Protein AF-A0A937PV54-F1 (afdb_monomer)

pLDDT: mean 79.78, std 15.78, range [35.41, 94.69]

Structure (mmCIF, N/CA/C/O backbone):
data_AF-A0A937PV54-F1
#
_entry.id   AF-A0A937PV54-F1
#
loop_
_atom_site.group_PDB
_atom_site.id
_atom_site.type_symbol
_atom_site.label_atom_id
_atom_site.label_alt_id
_atom_site.label_comp_id
_atom_site.label_asym_id
_atom_site.label_entity_id
_atom_site.label_seq_id
_atom_site.pdbx_PDB_ins_code
_atom_site.Cartn_x
_atom_site.Cartn_y
_atom_site.Cartn_z
_atom_site.occupancy
_atom_site.B_iso_or_equiv
_atom_site.auth_seq_id
_atom_site.auth_comp_id
_atom_site.auth_asym_id
_atom_site.auth_atom_id
_atom_site.pdbx_PDB_model_num
ATOM 1 N N . MET A 1 1 ? -0.110 -8.116 26.187 1.00 35.41 1 MET A N 1
ATOM 2 C CA . MET A 1 1 ? 0.687 -8.059 24.942 1.00 35.41 1 MET A CA 1
ATOM 3 C C . MET A 1 1 ? 0.854 -6.589 24.607 1.00 35.41 1 MET A C 1
ATOM 5 O O . MET A 1 1 ? -0.161 -5.906 24.677 1.00 35.41 1 MET A O 1
ATOM 9 N N . PRO A 1 2 ? 2.062 -6.067 24.345 1.00 41.31 2 PRO A N 1
ATOM 10 C CA . PRO A 1 2 ? 2.182 -4.689 23.884 1.00 41.31 2 PRO A CA 1
ATOM 11 C C . PRO A 1 2 ? 1.456 -4.605 22.539 1.00 41.31 2 PRO A C 1
ATOM 13 O O . PRO A 1 2 ? 1.757 -5.375 21.628 1.00 41.31 2 PRO A O 1
ATOM 16 N N . SER A 1 3 ? 0.428 -3.763 22.457 1.00 57.25 3 SER A N 1
ATOM 17 C CA . SER A 1 3 ? -0.265 -3.485 21.205 1.00 57.25 3 SER A CA 1
ATOM 18 C C . SER A 1 3 ? 0.760 -2.910 20.238 1.00 57.25 3 SER A C 1
ATOM 20 O O . SER A 1 3 ? 1.323 -1.847 20.495 1.00 57.25 3 SER A O 1
ATOM 22 N N . GLU A 1 4 ? 1.056 -3.639 19.165 1.00 65.62 4 GLU A N 1
ATOM 23 C CA . GLU A 1 4 ? 1.855 -3.104 18.070 1.00 65.62 4 GLU A CA 1
ATOM 24 C C . GLU A 1 4 ? 1.225 -1.779 17.612 1.00 65.62 4 GLU A C 1
ATOM 26 O O . GLU A 1 4 ? 0.003 -1.696 17.475 1.00 65.62 4 GLU A O 1
ATOM 31 N N . SER A 1 5 ? 2.039 -0.728 17.449 1.00 80.50 5 SER A N 1
ATOM 32 C CA . SER A 1 5 ? 1.536 0.594 17.053 1.00 80.50 5 SER A CA 1
ATOM 33 C C . SER A 1 5 ? 0.730 0.473 15.758 1.00 80.50 5 SER A C 1
ATOM 35 O O . SER A 1 5 ? 1.174 -0.187 14.814 1.00 80.50 5 SER A O 1
ATOM 37 N N . ALA A 1 6 ? -0.434 1.126 15.689 1.00 83.50 6 ALA A N 1
ATOM 38 C CA . ALA A 1 6 ? -1.304 1.090 14.512 1.00 83.50 6 ALA A CA 1
ATOM 39 C C . ALA A 1 6 ? -0.554 1.491 13.225 1.00 83.50 6 ALA A C 1
ATOM 41 O O . ALA A 1 6 ? -0.756 0.898 12.169 1.00 83.50 6 ALA A O 1
ATOM 42 N N . SER A 1 7 ? 0.396 2.422 13.341 1.00 83.81 7 SER A N 1
ATOM 43 C CA . SER A 1 7 ? 1.302 2.838 12.265 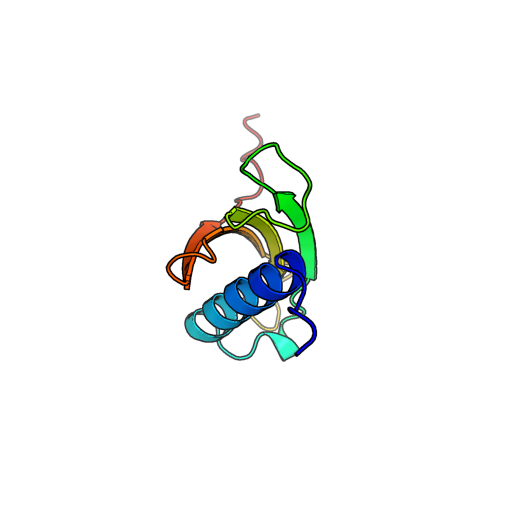1.00 83.81 7 SER A CA 1
ATOM 44 C C . SER A 1 7 ? 2.132 1.678 11.682 1.00 83.81 7 SER A C 1
ATOM 46 O O . SER A 1 7 ? 2.211 1.509 10.464 1.00 83.81 7 SER A O 1
ATOM 48 N N . ILE A 1 8 ? 2.695 0.823 12.543 1.00 87.44 8 ILE A N 1
ATOM 49 C CA . ILE A 1 8 ? 3.473 -0.362 12.152 1.00 87.44 8 ILE A CA 1
ATOM 50 C C . ILE A 1 8 ? 2.553 -1.392 11.495 1.00 87.44 8 ILE A C 1
ATOM 52 O O . ILE A 1 8 ? 2.908 -1.963 10.462 1.00 87.44 8 ILE A O 1
ATOM 56 N N . GLY A 1 9 ? 1.356 -1.592 12.055 1.00 88.38 9 GLY A N 1
ATOM 57 C CA . GLY A 1 9 ? 0.331 -2.448 11.459 1.00 88.38 9 GLY A CA 1
ATOM 58 C C . GLY A 1 9 ? -0.033 -2.007 10.039 1.00 88.38 9 GLY A C 1
ATOM 59 O O . GLY A 1 9 ? -0.100 -2.838 9.133 1.00 88.38 9 GLY A O 1
ATOM 60 N N . ALA A 1 10 ? -0.178 -0.697 9.814 1.00 89.44 10 ALA A N 1
ATOM 61 C CA . ALA A 1 10 ? -0.491 -0.145 8.500 1.00 89.44 10 ALA A CA 1
ATOM 62 C C . ALA A 1 10 ? 0.629 -0.373 7.478 1.00 89.44 10 ALA A C 1
ATOM 64 O O . ALA A 1 10 ? 0.355 -0.821 6.363 1.00 89.44 10 ALA A O 1
ATOM 65 N N . ILE A 1 11 ? 1.888 -0.132 7.863 1.00 90.44 11 ILE A N 1
ATOM 66 C CA . ILE A 1 11 ? 3.048 -0.389 6.997 1.00 90.44 11 ILE A CA 1
ATOM 67 C C . ILE A 1 11 ? 3.130 -1.872 6.628 1.00 90.44 11 ILE A C 1
ATOM 69 O O . ILE A 1 11 ? 3.326 -2.204 5.458 1.00 90.44 11 ILE A O 1
ATOM 73 N N . LYS A 1 12 ? 2.975 -2.772 7.609 1.00 91.25 12 LYS A N 1
ATOM 74 C CA . LYS A 1 12 ? 3.036 -4.219 7.372 1.00 91.25 12 LYS A CA 1
ATOM 75 C C . LYS A 1 12 ? 1.951 -4.670 6.410 1.00 91.25 12 LYS A C 1
ATOM 77 O O . LYS A 1 12 ? 2.260 -5.362 5.446 1.00 91.25 12 LYS A O 1
ATOM 82 N N . LEU A 1 13 ? 0.710 -4.249 6.643 1.00 92.12 13 LEU A N 1
ATOM 83 C CA . LEU A 1 13 ? -0.411 -4.638 5.799 1.00 92.12 13 LEU A CA 1
ATOM 84 C C . LEU A 1 13 ? -0.246 -4.109 4.367 1.00 92.12 13 LEU A C 1
ATOM 86 O O . LEU A 1 13 ? -0.407 -4.877 3.420 1.00 92.12 13 LEU A O 1
ATOM 90 N N . ALA A 1 14 ? 0.157 -2.844 4.199 1.00 92.25 14 ALA A N 1
ATOM 91 C CA . ALA A 1 14 ? 0.471 -2.292 2.881 1.00 92.25 14 ALA A CA 1
ATOM 92 C C . ALA A 1 14 ? 1.556 -3.121 2.180 1.00 92.25 14 ALA A C 1
ATOM 94 O O . ALA A 1 14 ? 1.353 -3.585 1.058 1.00 92.25 14 ALA A O 1
ATOM 95 N N . ARG A 1 15 ? 2.678 -3.378 2.864 1.00 90.50 15 ARG A N 1
ATOM 96 C CA . ARG A 1 15 ? 3.787 -4.171 2.325 1.00 90.50 15 ARG A CA 1
ATOM 97 C C . ARG A 1 15 ? 3.347 -5.574 1.911 1.00 90.50 15 ARG A C 1
ATOM 99 O O . ARG A 1 15 ? 3.675 -5.992 0.808 1.00 90.50 15 ARG A O 1
ATOM 106 N N . THR A 1 16 ? 2.587 -6.279 2.749 1.00 90.69 16 THR A N 1
ATOM 107 C CA . THR A 1 16 ? 2.083 -7.624 2.438 1.00 90.69 16 THR A CA 1
ATOM 108 C C . THR A 1 16 ? 1.219 -7.630 1.179 1.00 90.69 16 THR A C 1
ATOM 110 O O . THR A 1 16 ? 1.365 -8.524 0.349 1.00 90.69 16 THR A O 1
ATOM 113 N N . VAL A 1 17 ? 0.355 -6.628 0.991 1.00 90.25 17 VAL A N 1
ATOM 114 C CA . VAL A 1 17 ? -0.473 -6.533 -0.222 1.00 90.25 17 VAL A CA 1
ATOM 115 C C . VAL A 1 17 ? 0.384 -6.257 -1.458 1.00 90.25 17 VAL A C 1
ATOM 117 O O . VAL A 1 17 ? 0.196 -6.910 -2.482 1.00 90.25 17 VAL A O 1
ATOM 120 N N . PHE A 1 18 ? 1.361 -5.353 -1.381 1.00 88.88 18 PHE A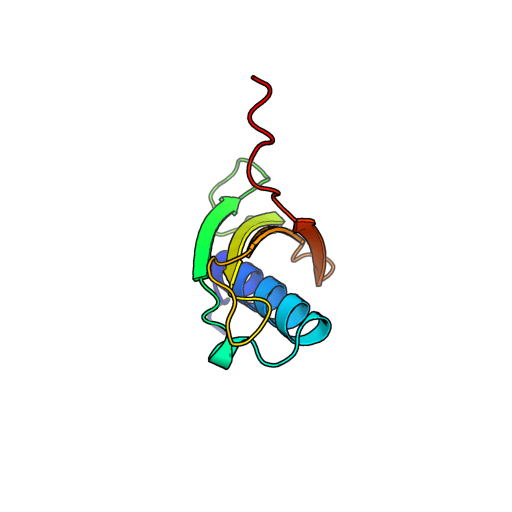 N 1
ATOM 121 C CA . PHE A 1 18 ? 2.266 -5.129 -2.511 1.00 88.88 18 PHE A CA 1
ATOM 122 C C . PHE A 1 18 ? 3.131 -6.359 -2.818 1.00 88.88 18 PHE A C 1
ATOM 124 O O . PHE A 1 18 ? 3.339 -6.665 -3.989 1.00 88.88 18 PHE A O 1
ATOM 131 N N . GLU A 1 19 ? 3.584 -7.100 -1.800 1.00 87.75 19 GLU A N 1
ATOM 132 C CA . GLU A 1 19 ? 4.330 -8.352 -1.982 1.00 87.75 19 GLU A CA 1
ATOM 133 C C . GLU A 1 19 ? 3.464 -9.436 -2.634 1.00 87.75 19 GLU A C 1
ATOM 135 O O . GLU A 1 19 ? 3.949 -10.217 -3.451 1.00 87.75 19 GLU A O 1
ATOM 140 N N . TYR A 1 20 ? 2.166 -9.453 -2.330 1.00 87.38 20 TYR A N 1
ATOM 141 C CA . TYR A 1 20 ? 1.206 -10.341 -2.977 1.00 87.38 20 TYR A CA 1
ATOM 142 C C . TYR A 1 20 ? 0.979 -9.989 -4.457 1.00 87.38 20 TYR A C 1
ATOM 144 O O . TYR A 1 20 ? 0.888 -10.885 -5.291 1.00 87.38 20 TYR A O 1
ATOM 152 N N . ILE A 1 21 ? 0.908 -8.697 -4.798 1.00 85.25 21 ILE A N 1
ATOM 153 C CA . ILE A 1 21 ? 0.639 -8.237 -6.173 1.00 85.25 21 ILE A CA 1
ATOM 154 C C . ILE A 1 21 ? 1.889 -8.330 -7.061 1.00 85.25 21 ILE A C 1
ATOM 156 O O . ILE A 1 21 ? 1.793 -8.748 -8.214 1.00 85.25 21 ILE A O 1
ATOM 160 N N . HIS A 1 22 ? 3.053 -7.931 -6.545 1.00 81.44 22 HIS A N 1
ATOM 161 C CA . HIS A 1 22 ? 4.281 -7.754 -7.331 1.00 81.44 22 HIS A CA 1
ATOM 162 C C . HIS A 1 22 ? 5.358 -8.815 -7.053 1.00 81.44 22 HIS A C 1
ATOM 164 O O . HIS A 1 22 ? 6.405 -8.812 -7.700 1.00 81.44 22 HIS A O 1
ATOM 170 N N . GLY A 1 23 ? 5.124 -9.733 -6.112 1.00 79.31 23 GLY A N 1
ATOM 171 C CA . GLY A 1 23 ? 6.133 -10.682 -5.643 1.00 79.31 23 GLY A CA 1
ATOM 172 C C . GLY A 1 23 ? 7.060 -10.077 -4.582 1.00 79.31 23 GLY A C 1
ATOM 173 O O . GLY A 1 23 ? 6.789 -9.026 -4.011 1.00 79.31 23 GLY A O 1
ATOM 174 N N . ASN A 1 24 ? 8.170 -10.754 -4.272 1.00 75.19 24 ASN A N 1
ATOM 175 C CA . ASN A 1 24 ? 9.026 -10.391 -3.137 1.00 75.19 24 ASN A CA 1
ATOM 176 C C . ASN A 1 24 ? 9.656 -8.985 -3.278 1.00 75.19 24 ASN A C 1
ATOM 178 O O . ASN A 1 24 ? 10.691 -8.804 -3.926 1.00 75.19 24 ASN A O 1
ATOM 182 N N . LEU A 1 25 ? 9.069 -8.005 -2.586 1.00 69.62 25 LEU A N 1
ATOM 183 C CA . LEU A 1 25 ? 9.513 -6.612 -2.574 1.00 69.62 25 LEU A CA 1
ATOM 184 C C . LEU A 1 25 ? 10.841 -6.381 -1.838 1.00 69.62 25 LEU A C 1
ATOM 186 O O . LEU A 1 25 ? 11.441 -5.315 -1.988 1.00 69.62 25 LEU A O 1
ATOM 190 N N . GLY A 1 26 ? 11.326 -7.352 -1.054 1.00 61.28 26 GLY A N 1
ATOM 191 C CA . GLY A 1 26 ? 12.626 -7.263 -0.381 1.00 61.28 26 GLY A CA 1
ATOM 192 C C . GLY A 1 26 ? 13.785 -7.089 -1.366 1.00 61.28 26 GLY A C 1
ATOM 193 O O . GLY A 1 26 ? 14.776 -6.438 -1.047 1.00 61.28 26 GLY A O 1
ATOM 194 N N . VAL A 1 27 ? 13.625 -7.592 -2.593 1.00 60.44 27 VAL A N 1
ATOM 195 C CA . VAL A 1 27 ? 14.570 -7.389 -3.703 1.00 60.44 27 VAL A CA 1
ATOM 196 C C . VAL A 1 27 ? 14.330 -6.048 -4.413 1.00 60.44 27 VAL A C 1
ATOM 198 O O . VAL A 1 27 ? 15.254 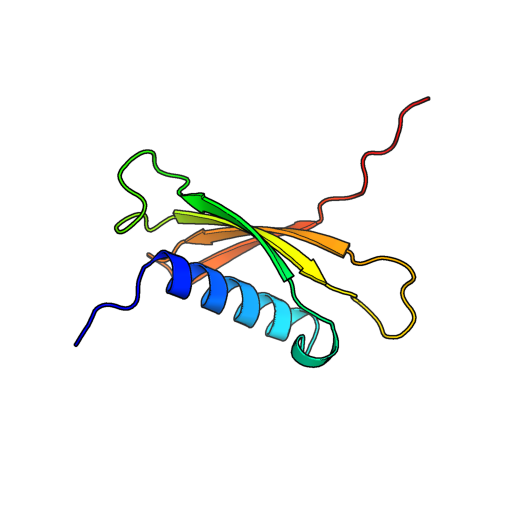-5.454 -4.965 1.00 60.44 27 VAL A O 1
ATOM 201 N N . LEU A 1 28 ? 13.099 -5.537 -4.362 1.00 64.19 28 LEU A N 1
ATOM 202 C CA . LEU A 1 28 ? 12.620 -4.385 -5.130 1.00 64.19 28 LEU A CA 1
ATOM 203 C C . LEU A 1 28 ? 12.751 -3.037 -4.397 1.00 64.19 28 LEU A C 1
ATOM 205 O O . LEU A 1 28 ? 12.312 -2.010 -4.916 1.00 64.19 28 LEU A O 1
ATOM 209 N N . LYS A 1 29 ? 13.403 -3.028 -3.223 1.00 77.06 29 LYS A N 1
ATOM 210 C CA . LYS A 1 29 ? 13.686 -1.836 -2.398 1.00 77.06 29 LYS A CA 1
ATOM 211 C C . LYS A 1 29 ? 12.424 -1.033 -2.060 1.00 77.06 29 LYS A C 1
ATOM 213 O O . LYS A 1 29 ? 12.313 0.136 -2.415 1.00 77.06 29 LYS A O 1
ATOM 218 N N . PHE A 1 30 ? 11.480 -1.675 -1.375 1.00 84.25 30 PHE A N 1
ATOM 219 C CA . PHE A 1 30 ? 10.284 -1.005 -0.869 1.00 84.25 30 PHE A CA 1
ATOM 220 C C . PHE A 1 30 ? 10.626 0.057 0.178 1.00 84.25 30 PHE A C 1
ATOM 222 O O . PHE A 1 30 ? 11.102 -0.267 1.268 1.00 84.25 30 PHE A O 1
ATOM 229 N N . ASN A 1 31 ? 10.332 1.310 -0.152 1.00 89.25 31 ASN A N 1
ATOM 230 C CA . ASN A 1 31 ? 10.512 2.469 0.705 1.00 89.25 31 ASN A CA 1
ATOM 231 C C . ASN A 1 31 ? 9.152 3.036 1.108 1.00 89.25 31 ASN A C 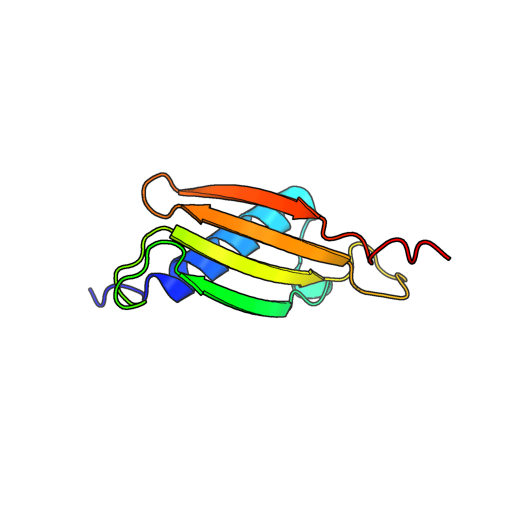1
ATOM 233 O O . ASN A 1 31 ? 8.243 3.138 0.286 1.00 89.25 31 ASN A O 1
ATOM 237 N N . VAL A 1 32 ? 9.025 3.430 2.374 1.00 90.75 32 VAL A N 1
ATOM 238 C CA . VAL A 1 32 ? 7.892 4.222 2.864 1.00 90.75 32 VAL A CA 1
ATOM 239 C C . VAL A 1 32 ? 8.326 5.683 2.852 1.00 90.75 32 VAL A C 1
ATOM 241 O O . VAL A 1 32 ? 9.248 6.050 3.575 1.00 90.75 32 VAL A O 1
ATOM 244 N N . ASP A 1 33 ? 7.677 6.490 2.019 1.00 90.81 33 ASP A N 1
ATOM 245 C CA . ASP A 1 33 ? 7.999 7.903 1.808 1.00 90.81 33 ASP A CA 1
ATOM 246 C C . ASP A 1 33 ? 7.206 8.815 2.762 1.00 90.81 33 ASP A C 1
ATOM 248 O O . ASP A 1 33 ? 7.748 9.774 3.306 1.00 90.81 33 ASP A O 1
ATOM 252 N N . GLU A 1 34 ? 5.924 8.511 2.991 1.00 91.69 34 GLU A N 1
ATOM 253 C CA . GLU A 1 34 ? 5.041 9.264 3.893 1.00 91.69 34 GLU A CA 1
ATOM 254 C C . GLU A 1 34 ? 4.090 8.307 4.617 1.00 91.69 34 GLU A C 1
ATOM 256 O O . GLU A 1 34 ? 3.599 7.334 4.038 1.00 91.69 34 GLU A O 1
ATOM 261 N N . LEU A 1 35 ? 3.798 8.604 5.883 1.00 90.75 35 LEU A N 1
ATOM 262 C CA . LEU A 1 35 ? 2.825 7.877 6.685 1.00 90.75 35 LEU A CA 1
ATOM 263 C C . LEU A 1 35 ? 1.951 8.871 7.452 1.00 90.75 35 LEU A C 1
ATOM 265 O O . LEU A 1 35 ? 2.436 9.565 8.344 1.00 90.75 35 LEU A O 1
ATOM 269 N N . THR A 1 36 ? 0.661 8.913 7.125 1.00 90.38 36 THR A N 1
ATOM 270 C CA . THR A 1 36 ? -0.266 9.921 7.662 1.00 90.38 36 THR A CA 1
ATOM 271 C C . THR A 1 36 ? -1.546 9.260 8.171 1.00 90.38 36 THR A C 1
ATOM 273 O O . THR A 1 36 ? -2.170 8.503 7.421 1.00 90.38 36 THR A O 1
ATOM 276 N N . PRO A 1 37 ? -1.997 9.542 9.405 1.00 89.25 37 PRO A N 1
ATOM 277 C CA . PRO A 1 37 ? -3.328 9.136 9.844 1.00 89.25 37 PRO A CA 1
ATOM 278 C C . PRO A 1 37 ? -4.400 9.933 9.079 1.00 89.25 37 PRO A C 1
ATOM 280 O O . PRO A 1 37 ? -4.262 11.138 8.884 1.00 89.25 37 PRO A O 1
ATOM 283 N N . ILE A 1 38 ? -5.468 9.268 8.625 1.00 85.12 38 ILE A N 1
ATOM 284 C CA . ILE A 1 38 ? -6.544 9.908 7.835 1.00 85.12 38 ILE A CA 1
ATOM 285 C C . ILE A 1 38 ? -7.615 10.528 8.741 1.00 85.12 38 ILE A C 1
ATOM 287 O O . ILE A 1 38 ? -8.221 11.540 8.394 1.00 85.12 38 ILE A O 1
ATOM 291 N N . ASN A 1 39 ? -7.850 9.935 9.910 1.00 69.12 39 ASN A N 1
ATOM 292 C CA . ASN A 1 39 ? -8.820 10.445 10.873 1.00 69.12 39 ASN A CA 1
ATOM 293 C C . ASN A 1 39 ? -8.068 11.303 11.897 1.00 69.12 39 ASN A C 1
ATOM 295 O O . ASN A 1 39 ? -7.177 10.785 12.566 1.00 69.12 39 ASN A O 1
ATOM 299 N N . GLY A 1 40 ? -8.404 12.593 11.956 1.00 53.47 40 GLY A N 1
ATOM 300 C CA . GLY A 1 40 ? -7.643 13.689 12.568 1.00 53.47 40 GLY A CA 1
ATOM 301 C C . GLY A 1 40 ? -7.451 13.701 14.089 1.00 53.47 40 GLY A C 1
ATOM 302 O O . GLY A 1 40 ? -7.309 14.787 14.633 1.00 53.47 40 GLY A O 1
ATOM 303 N N . ASP A 1 41 ? -7.389 12.549 14.756 1.00 55.09 41 ASP A N 1
ATOM 304 C CA . ASP A 1 41 ? -7.009 12.448 16.168 1.00 55.09 41 ASP A CA 1
ATOM 305 C C . ASP A 1 41 ? -5.761 11.571 16.337 1.00 55.09 41 ASP A C 1
ATOM 307 O O . ASP A 1 41 ? -5.508 10.657 15.549 1.00 55.09 41 ASP A O 1
ATOM 311 N N . SER A 1 42 ? -4.960 11.930 17.347 1.00 56.25 42 SER A N 1
ATOM 312 C CA . SER A 1 42 ? -3.665 11.366 17.766 1.00 56.25 42 SER A CA 1
ATOM 313 C C . SER A 1 42 ? -3.283 10.033 17.106 1.00 56.25 42 SER A C 1
ATOM 315 O O . SER A 1 42 ? -3.894 8.995 17.364 1.00 56.25 42 SER A O 1
ATOM 317 N N . GLY A 1 43 ? -2.223 10.065 16.289 1.00 57.38 43 GLY A N 1
ATOM 318 C CA . GLY A 1 43 ? -1.764 8.988 15.401 1.00 57.38 43 GLY A CA 1
ATOM 319 C C . GLY A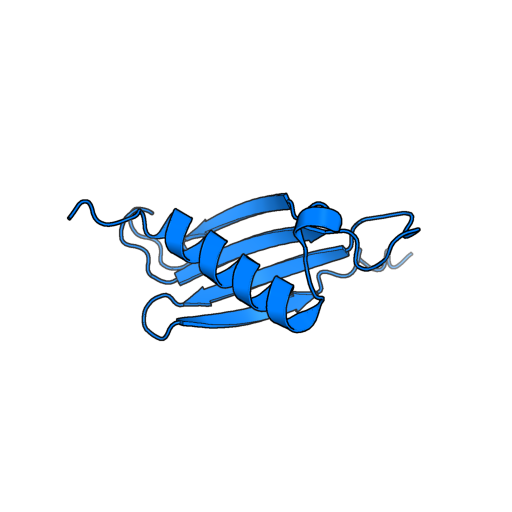 1 43 ? -1.387 7.639 16.031 1.00 57.38 43 GLY A C 1
ATOM 320 O O . GLY A 1 43 ? -0.828 6.805 15.332 1.00 57.38 43 GLY A O 1
ATOM 321 N N . GLU A 1 44 ? -1.684 7.376 17.301 1.00 61.00 44 GLU A N 1
ATOM 322 C CA . GLU A 1 44 ? -1.499 6.055 17.917 1.00 61.00 44 GLU A CA 1
ATOM 323 C C . GLU A 1 44 ? -2.751 5.168 17.823 1.00 61.00 44 GLU A C 1
ATOM 325 O O . GLU A 1 44 ? -2.621 3.952 17.688 1.00 61.00 44 GLU A O 1
ATOM 330 N N . GLU A 1 45 ? -3.953 5.756 17.796 1.00 64.88 45 GL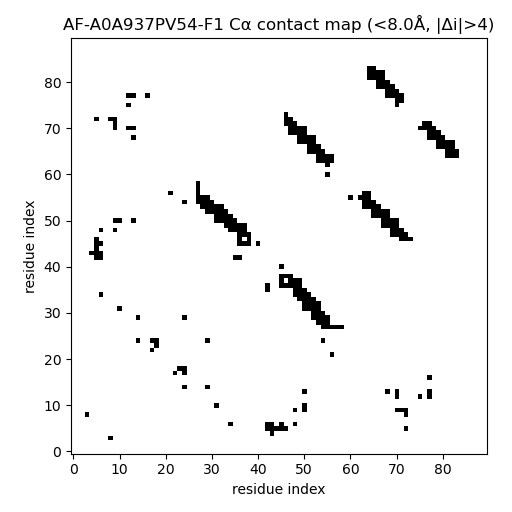U A N 1
ATOM 331 C CA . GLU A 1 45 ? -5.226 5.014 17.716 1.00 64.88 45 GLU A CA 1
ATOM 332 C C . GLU A 1 45 ? -5.871 5.045 16.327 1.00 64.88 45 GLU A C 1
ATOM 334 O O . GLU A 1 45 ? -6.896 4.396 16.088 1.00 64.88 45 GLU A O 1
ATOM 339 N N . SER A 1 46 ? -5.288 5.794 15.386 1.00 74.75 46 SER A N 1
ATOM 340 C CA . SER A 1 46 ? -5.850 5.895 14.045 1.00 74.75 46 SER A CA 1
ATOM 341 C C . SER A 1 46 ? -5.881 4.519 13.389 1.00 74.75 46 SER A C 1
ATOM 343 O O . SER A 1 46 ? -4.871 3.827 13.276 1.00 74.75 46 SER A O 1
ATOM 345 N N . LYS A 1 47 ? -7.063 4.106 12.940 1.00 83.69 47 LYS A N 1
ATOM 346 C CA . LYS A 1 47 ? -7.257 2.825 12.247 1.00 83.69 47 LYS A CA 1
ATOM 347 C C . LYS A 1 47 ? -7.237 2.971 10.732 1.00 83.69 47 LYS A C 1
ATOM 349 O O . LYS A 1 47 ? -7.404 1.984 10.025 1.00 83.69 47 LYS A O 1
ATOM 354 N N . ARG A 1 48 ? -7.064 4.194 10.227 1.00 90.00 48 ARG A N 1
ATOM 355 C CA . ARG A 1 48 ? -7.004 4.493 8.797 1.00 90.00 48 ARG A CA 1
ATOM 356 C C . ARG A 1 48 ? -5.754 5.298 8.502 1.00 90.00 48 ARG A C 1
ATOM 358 O O . ARG A 1 48 ? -5.572 6.379 9.057 1.00 90.00 48 ARG A O 1
ATOM 365 N N . TRP A 1 49 ? -4.931 4.778 7.609 1.00 91.75 49 TRP A N 1
ATOM 366 C CA . TRP A 1 49 ? -3.623 5.335 7.299 1.00 91.75 49 TRP A CA 1
ATOM 367 C C . TRP A 1 49 ? -3.469 5.525 5.805 1.00 91.75 49 TRP A C 1
ATOM 369 O O . TRP A 1 49 ? -3.867 4.674 5.016 1.00 91.75 49 TRP A O 1
ATOM 379 N N . LYS A 1 50 ? -2.856 6.638 5.428 1.00 93.19 50 LYS A N 1
ATOM 380 C CA . LYS A 1 50 ? -2.314 6.861 4.097 1.00 93.19 50 LYS A CA 1
ATOM 381 C C . LYS A 1 50 ? -0.827 6.533 4.158 1.00 93.19 50 LYS A C 1
ATOM 383 O O . LYS A 1 50 ? -0.097 7.137 4.941 1.00 93.19 50 LYS A O 1
ATOM 388 N N . VAL A 1 51 ? -0.399 5.576 3.349 1.00 93.69 51 VAL A N 1
ATOM 389 C CA . VAL A 1 51 ? 0.999 5.182 3.182 1.00 93.69 51 VAL A CA 1
ATOM 390 C C . VAL A 1 51 ? 1.408 5.563 1.767 1.00 93.69 51 VAL A C 1
ATOM 392 O O . VAL A 1 51 ? 0.882 5.009 0.804 1.00 93.69 51 VAL A O 1
ATOM 395 N N . ILE A 1 52 ? 2.335 6.503 1.627 1.00 94.38 52 ILE A N 1
ATOM 396 C CA . ILE A 1 52 ? 2.992 6.763 0.347 1.00 94.38 52 ILE A CA 1
ATOM 397 C C . ILE A 1 52 ? 4.251 5.911 0.323 1.00 94.38 52 ILE A C 1
ATOM 399 O O . ILE A 1 52 ? 5.054 5.962 1.254 1.00 94.38 52 ILE A O 1
ATOM 403 N N . CYS A 1 53 ? 4.399 5.091 -0.707 1.00 92.19 53 CYS A N 1
ATOM 404 C CA . CYS A 1 53 ? 5.527 4.183 -0.837 1.00 92.19 53 CYS A CA 1
ATOM 405 C C . CYS A 1 53 ? 6.049 4.135 -2.266 1.00 92.19 53 CYS A C 1
ATOM 407 O O . CYS A 1 53 ? 5.331 4.429 -3.226 1.00 92.19 53 CYS A O 1
ATOM 409 N N . SER A 1 54 ? 7.308 3.740 -2.396 1.00 91.12 54 SER A N 1
ATOM 410 C CA . SER A 1 54 ? 7.983 3.613 -3.675 1.00 91.12 54 SER A CA 1
ATOM 411 C C . SER A 1 54 ? 8.814 2.341 -3.742 1.00 91.12 54 SER A C 1
ATOM 413 O O . SER A 1 54 ? 9.441 1.931 -2.767 1.00 91.12 54 SER A O 1
ATOM 415 N N . PHE A 1 55 ? 8.792 1.676 -4.895 1.00 87.50 55 PHE A N 1
ATOM 416 C CA . PHE A 1 55 ? 9.612 0.492 -5.153 1.00 87.50 55 PHE A CA 1
ATOM 417 C C . PHE A 1 55 ? 9.867 0.321 -6.653 1.00 87.50 55 PHE A C 1
ATOM 419 O O . PHE A 1 55 ? 9.144 0.859 -7.494 1.00 87.50 55 PHE A O 1
ATOM 426 N N . PHE A 1 56 ? 10.909 -0.428 -7.004 1.00 84.88 56 PHE A N 1
ATOM 427 C CA . PHE A 1 56 ? 11.199 -0.767 -8.396 1.00 84.88 56 PHE A CA 1
ATOM 428 C C . PHE A 1 56 ? 10.313 -1.936 -8.822 1.00 84.88 56 PHE A C 1
ATOM 430 O O . PHE A 1 56 ? 10.413 -3.011 -8.255 1.00 84.88 56 PHE A O 1
ATOM 437 N N . GLU A 1 57 ? 9.445 -1.768 -9.816 1.00 77.00 57 GLU A N 1
ATOM 438 C CA . GLU A 1 57 ? 8.531 -2.853 -10.219 1.00 77.00 57 GLU A CA 1
ATOM 439 C C . GLU A 1 57 ? 9.253 -4.017 -10.908 1.00 77.00 57 GLU A C 1
ATOM 441 O O . GLU A 1 57 ? 8.790 -5.153 -10.851 1.00 77.00 57 GLU A O 1
ATOM 446 N N . THR A 1 58 ? 10.395 -3.747 -11.547 1.00 76.06 58 THR A N 1
ATOM 447 C CA . THR A 1 58 ? 11.197 -4.754 -12.249 1.00 76.06 58 THR A CA 1
ATOM 448 C C . THR A 1 58 ? 12.694 -4.504 -12.088 1.00 76.06 58 THR A C 1
ATOM 450 O O . THR A 1 58 ? 13.145 -3.362 -11.965 1.00 76.06 58 THR A O 1
ATOM 453 N N . LEU A 1 59 ? 13.486 -5.579 -12.130 1.00 71.69 59 LEU A N 1
ATOM 454 C CA . LEU A 1 59 ? 14.945 -5.490 -12.198 1.00 71.69 59 LEU A CA 1
ATOM 455 C C . LEU A 1 59 ? 15.348 -4.807 -13.514 1.00 71.69 59 LEU A C 1
ATOM 457 O O . LEU A 1 59 ? 15.072 -5.329 -14.589 1.00 71.69 59 LEU A O 1
ATOM 461 N N . GLY A 1 60 ? 15.989 -3.640 -13.420 1.00 71.88 60 GLY A 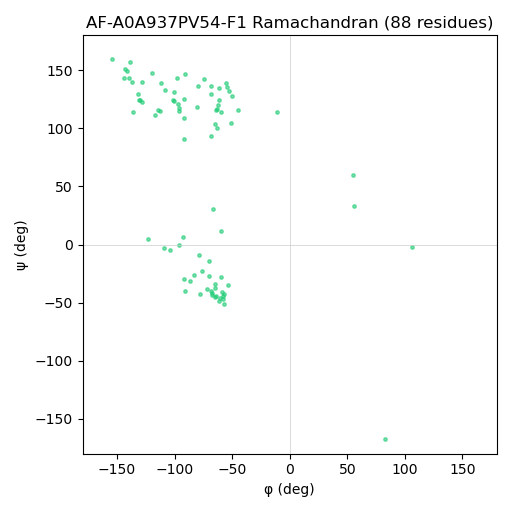N 1
ATOM 462 C CA . GLY A 1 60 ? 16.390 -2.832 -14.579 1.00 71.88 60 GLY A CA 1
ATOM 463 C C . GLY A 1 60 ? 15.549 -1.572 -14.811 1.00 71.88 60 GLY A C 1
ATOM 464 O O . GLY A 1 60 ? 15.879 -0.795 -15.703 1.00 71.88 60 GLY A O 1
ATOM 465 N N . SER A 1 61 ? 14.510 -1.324 -14.006 1.00 76.38 61 SER A N 1
ATOM 466 C CA . SER A 1 61 ? 13.799 -0.040 -14.017 1.00 76.38 61 SER A CA 1
ATOM 467 C C . SER A 1 61 ? 14.741 1.113 -13.638 1.00 76.38 61 SER A C 1
ATOM 469 O O . SER A 1 61 ? 15.499 1.018 -12.673 1.00 76.38 61 SER A O 1
ATOM 471 N N . SER A 1 62 ? 14.677 2.215 -14.388 1.00 77.44 62 SER A N 1
ATOM 472 C CA . SER A 1 62 ? 15.491 3.420 -14.166 1.00 77.44 62 SER A CA 1
ATOM 473 C C . SER A 1 62 ? 15.004 4.279 -12.995 1.00 77.44 62 SER A C 1
ATOM 475 O O . SER A 1 62 ? 15.793 5.027 -12.422 1.00 77.44 62 SER A O 1
ATOM 477 N N . ALA A 1 63 ? 13.730 4.154 -12.618 1.00 83.31 63 ALA A N 1
ATOM 478 C CA . ALA A 1 63 ? 13.109 4.892 -11.525 1.00 83.31 63 ALA A CA 1
ATOM 479 C C . ALA A 1 63 ? 12.126 4.000 -10.741 1.00 83.31 63 ALA A C 1
ATOM 481 O O . ALA A 1 63 ? 11.537 3.082 -11.324 1.00 83.31 63 ALA A O 1
ATOM 482 N N . PRO A 1 64 ? 11.948 4.240 -9.428 1.00 87.19 64 PRO A N 1
ATOM 483 C CA . PRO A 1 64 ? 10.936 3.555 -8.639 1.00 87.19 64 PRO A CA 1
ATOM 484 C C . PRO A 1 64 ? 9.541 4.102 -8.962 1.00 87.19 64 PRO A C 1
ATOM 486 O O . PRO A 1 64 ? 9.347 5.308 -9.114 1.00 87.19 64 PRO A O 1
ATOM 489 N N . SER A 1 65 ? 8.554 3.216 -8.997 1.00 88.81 65 SER A N 1
ATOM 490 C CA . SER A 1 65 ? 7.150 3.604 -9.096 1.00 88.81 65 SER A CA 1
ATOM 491 C C . SER A 1 65 ? 6.638 4.031 -7.728 1.00 88.81 65 SER A C 1
ATOM 493 O O . SER A 1 65 ? 6.913 3.368 -6.727 1.00 88.81 65 SER A O 1
ATOM 495 N N . LYS A 1 66 ? 5.883 5.131 -7.691 1.00 92.19 66 LYS A N 1
ATOM 496 C CA . LYS A 1 66 ? 5.252 5.653 -6.475 1.00 92.19 66 LYS A CA 1
ATOM 497 C C . LYS A 1 66 ? 3.798 5.223 -6.379 1.00 92.19 66 LYS A C 1
ATOM 499 O O . LYS A 1 66 ? 3.074 5.177 -7.373 1.00 92.19 66 LYS A O 1
ATOM 504 N N . TYR A 1 67 ? 3.366 4.955 -5.157 1.00 92.75 67 TYR A N 1
ATOM 505 C CA . TYR A 1 67 ? 2.036 4.476 -4.840 1.00 92.75 67 TYR A CA 1
ATOM 506 C C . TYR A 1 67 ? 1.493 5.146 -3.586 1.00 92.75 67 TYR A C 1
ATOM 508 O O . TYR A 1 67 ? 2.2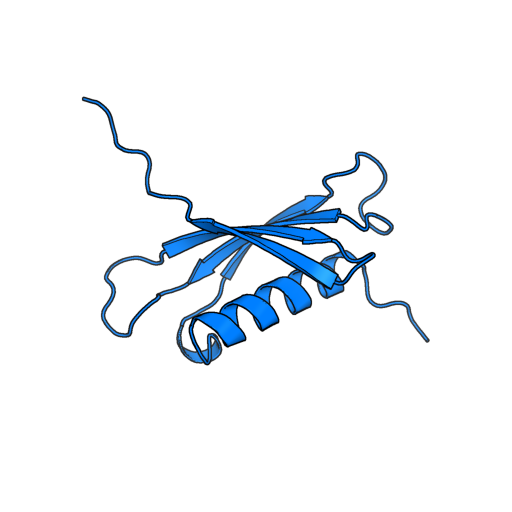14 5.366 -2.617 1.00 92.75 67 TYR A O 1
ATOM 516 N N . GLU A 1 68 ? 0.194 5.405 -3.600 1.00 94.69 68 GLU A N 1
ATOM 517 C CA . GLU A 1 68 ? -0.601 5.706 -2.420 1.00 94.69 68 GLU A CA 1
ATOM 518 C C . GLU A 1 68 ? -1.376 4.452 -2.023 1.00 94.69 68 GLU A C 1
ATOM 520 O O . GLU A 1 68 ? -2.126 3.888 -2.822 1.00 94.69 68 GLU A O 1
ATOM 525 N N . ALA A 1 69 ? -1.195 4.017 -0.781 1.00 94.31 69 ALA A N 1
ATOM 526 C CA . ALA A 1 69 ? -1.947 2.939 -0.170 1.00 94.31 69 ALA A CA 1
ATOM 527 C C . ALA A 1 69 ? -2.784 3.486 0.988 1.00 94.31 69 ALA A C 1
ATOM 529 O O . ALA A 1 69 ? -2.257 3.962 1.994 1.00 94.31 69 ALA A O 1
ATOM 530 N N . LEU A 1 70 ? -4.104 3.403 0.849 1.00 94.12 70 LEU A N 1
ATOM 531 C CA . LEU A 1 70 ? -5.050 3.712 1.914 1.00 94.12 70 LEU A CA 1
ATOM 532 C C . LEU A 1 70 ? -5.353 2.423 2.669 1.00 94.12 70 LEU A C 1
ATOM 534 O O . LEU A 1 70 ? -6.017 1.529 2.145 1.00 94.12 70 LEU A O 1
ATOM 538 N N . VAL A 1 71 ? -4.848 2.329 3.892 1.00 93.88 71 VAL A N 1
ATOM 539 C CA . VAL A 1 71 ? -4.955 1.157 4.754 1.00 93.88 71 VAL A CA 1
ATOM 540 C C . VAL A 1 71 ? -6.064 1.369 5.775 1.00 93.88 71 VAL A C 1
ATOM 542 O O . VAL A 1 71 ? -6.098 2.396 6.452 1.00 93.88 71 VAL A O 1
ATOM 545 N N . ASN A 1 72 ? -6.948 0.386 5.923 1.00 92.38 72 ASN A N 1
ATOM 546 C CA . ASN A 1 72 ? -7.942 0.326 6.986 1.00 92.38 72 ASN A CA 1
ATOM 547 C C . ASN A 1 72 ? -7.676 -0.897 7.870 1.00 92.38 72 ASN A C 1
ATOM 549 O O . ASN A 1 72 ? -7.855 -2.041 7.467 1.00 92.38 72 ASN A O 1
ATOM 553 N N . LEU A 1 73 ? -7.257 -0.644 9.105 1.00 89.12 73 LEU A N 1
ATOM 554 C CA . LEU A 1 73 ? -6.930 -1.670 10.093 1.00 89.12 73 LEU A CA 1
ATOM 555 C C . LEU A 1 73 ? -8.172 -2.271 10.766 1.00 89.12 73 LEU A C 1
ATOM 557 O O . LEU A 1 73 ? -8.046 -3.245 11.498 1.00 89.12 73 LEU A O 1
ATOM 561 N N . ASN A 1 74 ? -9.371 -1.707 10.557 1.00 88.88 74 ASN A N 1
ATOM 562 C CA . ASN A 1 74 ? -10.601 -2.305 11.091 1.00 88.88 74 ASN A CA 1
ATOM 563 C C . ASN A 1 74 ? -10.989 -3.591 10.355 1.00 88.88 74 ASN A C 1
ATOM 565 O O . ASN A 1 74 ? -11.487 -4.523 10.977 1.00 88.88 74 ASN A O 1
ATOM 569 N N . ASP A 1 75 ? -10.799 -3.612 9.037 1.00 90.12 75 ASP A N 1
ATOM 570 C CA . ASP A 1 75 ? -11.224 -4.691 8.138 1.00 90.12 75 ASP A CA 1
ATOM 571 C C . ASP A 1 75 ? -10.057 -5.290 7.335 1.00 90.12 75 ASP A C 1
ATOM 573 O O . ASP A 1 75 ? -10.266 -6.164 6.497 1.00 90.12 75 ASP A O 1
ATOM 577 N N . ASN A 1 76 ? -8.827 -4.850 7.617 1.00 90.69 76 ASN A N 1
ATOM 578 C CA . ASN A 1 76 ? -7.597 -5.238 6.929 1.00 90.69 76 ASN A CA 1
ATOM 579 C C . ASN A 1 76 ? -7.634 -5.006 5.411 1.00 90.69 76 ASN A C 1
ATOM 581 O O . ASN A 1 76 ? -7.016 -5.749 4.645 1.00 90.69 76 ASN A O 1
ATOM 585 N N . THR A 1 77 ? -8.336 -3.966 4.965 1.00 91.88 77 THR A N 1
ATOM 586 C CA . THR A 1 77 ? -8.376 -3.595 3.549 1.00 91.88 77 THR A CA 1
ATOM 587 C C . THR A 1 77 ? -7.282 -2.592 3.194 1.00 91.88 77 THR A C 1
ATOM 589 O O . THR A 1 77 ? -6.893 -1.734 3.992 1.00 91.88 77 THR A O 1
ATOM 592 N N . VAL A 1 78 ? -6.781 -2.697 1.961 1.00 93.56 78 VAL A N 1
ATOM 593 C CA . VAL A 1 78 ? -5.830 -1.747 1.377 1.00 93.56 78 VAL A CA 1
ATOM 594 C C . VAL A 1 78 ? -6.338 -1.344 0.003 1.00 93.56 78 VAL A C 1
ATOM 596 O O . VAL A 1 78 ? -6.566 -2.193 -0.855 1.00 93.56 78 VAL A O 1
ATOM 599 N N . THR A 1 79 ? -6.508 -0.043 -0.214 1.00 94.06 79 THR A N 1
ATOM 600 C CA . THR A 1 79 ? -6.774 0.516 -1.544 1.00 94.06 79 THR A CA 1
ATOM 601 C C . THR A 1 79 ? -5.480 1.081 -2.099 1.00 94.06 79 THR A C 1
ATOM 603 O O . THR A 1 79 ? -4.870 1.933 -1.459 1.00 94.06 79 THR A O 1
ATOM 606 N N . ILE A 1 80 ? -5.066 0.615 -3.276 1.00 93.25 80 ILE A N 1
ATOM 607 C CA . ILE A 1 80 ? -3.811 1.022 -3.914 1.00 93.25 80 ILE A CA 1
ATOM 608 C C . ILE A 1 80 ? -4.114 1.914 -5.112 1.00 93.25 80 ILE A C 1
ATOM 610 O O . ILE A 1 80 ? -4.931 1.574 -5.967 1.00 93.25 80 ILE A O 1
ATOM 614 N N . LYS A 1 81 ? -3.402 3.034 -5.197 1.00 93.44 81 LYS A N 1
ATOM 615 C CA . LYS A 1 81 ? -3.414 3.944 -6.335 1.00 93.44 81 LYS A CA 1
ATOM 616 C C . LYS A 1 81 ? -1.981 4.239 -6.761 1.00 93.44 81 LYS A C 1
ATOM 618 O O . LYS A 1 81 ? -1.178 4.710 -5.961 1.00 93.44 81 LYS A O 1
ATOM 623 N N . LYS A 1 82 ? -1.652 3.984 -8.030 1.00 91.00 82 LYS A N 1
ATOM 624 C CA . LYS A 1 82 ? -0.364 4.398 -8.599 1.00 91.00 82 LYS A CA 1
ATOM 625 C C . LYS A 1 82 ? -0.334 5.920 -8.710 1.00 91.00 82 LYS A C 1
ATOM 627 O O . LYS A 1 82 ? -1.271 6.525 -9.232 1.00 91.00 82 LYS A O 1
ATOM 632 N N . LEU A 1 83 ? 0.727 6.527 -8.199 1.00 89.44 83 LEU A N 1
ATOM 633 C CA . LEU A 1 83 ? 1.003 7.945 -8.355 1.00 89.44 83 LEU A CA 1
ATOM 634 C C . LEU A 1 83 ? 1.877 8.074 -9.598 1.00 89.44 83 LEU A C 1
ATOM 636 O O . LEU A 1 83 ? 3.096 7.924 -9.526 1.00 89.44 83 LEU A O 1
ATOM 640 N N . SER A 1 84 ? 1.244 8.264 -10.756 1.00 74.81 84 SER A N 1
ATOM 641 C CA . SER A 1 84 ? 1.968 8.636 -11.970 1.00 74.81 84 SER A CA 1
ATOM 642 C C . SER A 1 84 ? 2.766 9.905 -11.681 1.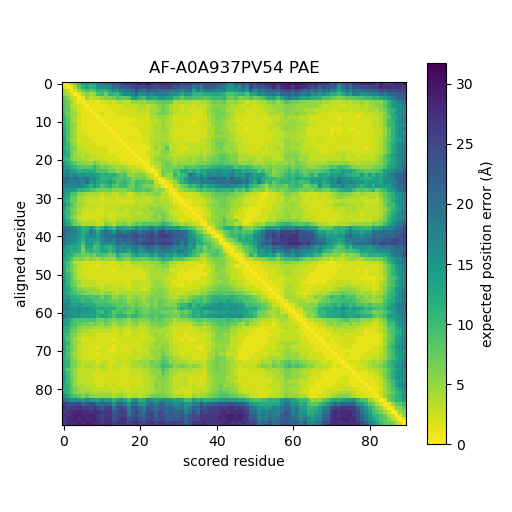00 74.81 84 SER A C 1
ATOM 644 O O . SER A 1 84 ? 2.247 10.812 -11.020 1.00 74.81 84 SER A O 1
ATOM 646 N N . GLU A 1 85 ? 4.006 9.985 -12.172 1.00 60.56 85 GLU A N 1
ATOM 647 C CA . GLU A 1 85 ? 4.668 11.281 -12.290 1.00 60.56 85 GLU A CA 1
ATOM 648 C C . GLU A 1 85 ? 3.694 12.216 -12.999 1.00 60.56 85 GLU A C 1
ATOM 650 O O . GLU A 1 85 ? 3.084 11.842 -14.003 1.00 60.56 85 GLU A O 1
ATOM 655 N N . VAL A 1 86 ? 3.462 13.376 -12.391 1.00 46.81 86 VAL A N 1
ATOM 656 C CA . VAL A 1 86 ? 2.602 14.421 -12.929 1.00 46.81 86 VAL A CA 1
ATOM 657 C C . VAL A 1 86 ? 2.946 14.576 -14.407 1.00 46.81 86 VAL A C 1
ATOM 659 O O . VAL A 1 86 ? 4.074 14.948 -14.730 1.00 46.81 86 VAL A O 1
ATOM 662 N N . GLU A 1 87 ? 1.989 14.266 -15.291 1.00 42.38 87 GLU A N 1
ATOM 663 C CA . GLU A 1 87 ? 2.027 14.740 -16.670 1.00 42.38 87 GLU A CA 1
ATOM 664 C C . GLU A 1 87 ? 2.245 16.244 -16.565 1.00 42.38 87 GLU A C 1
ATOM 666 O O . GLU A 1 87 ? 1.357 16.992 -16.144 1.00 42.38 87 GLU A O 1
ATOM 671 N N . THR A 1 88 ? 3.472 16.671 -16.850 1.00 38.03 88 THR A N 1
ATOM 672 C CA . THR A 1 88 ? 3.791 18.081 -16.970 1.00 38.03 88 THR A CA 1
ATOM 673 C C . THR A 1 88 ? 3.051 18.501 -18.225 1.00 38.03 88 THR A C 1
ATOM 675 O O . THR A 1 88 ? 3.509 18.243 -19.332 1.00 38.03 88 THR A O 1
ATOM 678 N N . LYS A 1 89 ? 1.828 19.010 -18.060 1.00 42.69 89 LYS A N 1
ATOM 679 C CA . LYS A 1 89 ? 1.148 19.712 -19.138 1.00 42.69 89 LYS A CA 1
ATOM 680 C C . LYS A 1 89 ? 1.981 20.960 -19.397 1.00 42.69 89 LYS A C 1
ATOM 682 O O . LYS A 1 89 ? 1.988 21.862 -18.559 1.00 42.69 89 LYS A O 1
ATOM 687 N N . GLU A 1 90 ? 2.748 20.898 -20.481 1.00 41.31 90 GLU A N 1
ATOM 688 C CA . GLU A 1 90 ? 3.374 22.046 -21.144 1.00 41.31 90 GLU A CA 1
ATOM 689 C C . GLU A 1 90 ? 2.365 23.180 -21.374 1.00 41.31 90 GLU A C 1
ATOM 691 O O . GLU A 1 90 ? 1.168 22.883 -21.623 1.00 41.31 90 GLU A O 1
#

Mean predicted aligned error: 7.97 Å

Sequence (90 aa):
MPSESASIGAIKLARTVFEYIHGNLGVLKFNVDELTPINGDSGEESKRWKVICSFFETLGSSAPSKYEALVNLNDNTVTIKKLSEVETKE

Foldseek 3Di:
DPPDFLQVVQVVLVQVVCCVVQNDQVVFPKDFPDKDQPPPDDRRPRQWIWTWIWTHSDDPDPGTWIWIWIAGNVVSDIDIDTDPDPPPPD

Solvent-accessible surface area (backbone atoms only — not comparable to full-atom values): 5347 Å² total; per-residue (Å²): 126,86,77,75,51,37,60,58,54,40,53,50,53,52,49,52,53,48,29,69,75,74,37,77,40,86,82,29,57,71,41,81,78,44,80,43,57,69,53,96,52,70,70,65,75,31,49,33,34,39,36,32,32,34,27,33,88,50,97,84,57,93,63,62,49,38,32,41,32,43,30,32,68,86,79,72,45,71,49,78,42,78,50,68,78,75,79,77,80,125

Secondary structure (DSSP, 8-state):
-----HHHHHHHHHHHHHHHHHS-TTTTT-EEEEEEESSSS-TTT--EEEEEEEE-SSTT-SSPEEEEEEEETTTTEEEEEEE-------

Radius of gyration: 14.18 Å; Cα contacts (8 Å, |Δi|>4): 153; chains: 1; bounding box: 28×33×46 Å

Nearest PDB structures (foldseek):
  7eeb-assembly1_H  TM=6.584E-01  e=4.018E+00  Mus musculus
  7pd7-assembly1_A  TM=4.142E-01  e=2.517E+00  Chondromyces crocatus